Protein AF-A0A482PJ68-F1 (afdb_monomer_lite)

Sequence (114 aa):
MALLNIFDIAGSALTAQSKRLNVAASNLANADSVTGPDGQPYRAKQVYFQVDAAPGAATGGVKVSQVVESQALQKAGYATDPNYARKLTSMIQQLKSMSEKVSHAYSASLDNLF

Radius of gyration: 26.87 Å; chains: 1; bounding box: 45×53×76 Å

Structure (mmCIF, N/CA/C/O backbone):
data_AF-A0A482PJ68-F1
#
_entry.id   AF-A0A482PJ68-F1
#
loop_
_atom_site.group_PDB
_atom_site.id
_atom_site.type_symbol
_atom_site.label_atom_id
_atom_site.label_alt_id
_atom_site.label_comp_id
_atom_site.label_asym_id
_atom_site.label_entity_id
_atom_site.label_seq_id
_atom_site.pdbx_PDB_ins_code
_atom_site.Cartn_x
_atom_site.Cartn_y
_atom_site.Cartn_z
_atom_site.occupancy
_atom_site.B_iso_or_equiv
_atom_site.auth_seq_id
_atom_site.auth_comp_id
_atom_site.auth_asym_id
_atom_site.auth_atom_id
_atom_site.pdbx_PDB_model_num
ATOM 1 N N . MET A 1 1 ? 23.379 -0.771 -23.582 1.00 57.31 1 MET A N 1
ATOM 2 C CA . MET A 1 1 ? 22.000 -1.290 -23.448 1.00 57.31 1 MET A CA 1
ATOM 3 C C . MET A 1 1 ? 21.755 -1.992 -22.109 1.00 57.31 1 MET A C 1
ATOM 5 O O . MET A 1 1 ? 20.869 -1.554 -21.399 1.00 57.31 1 MET A O 1
ATOM 9 N N . ALA A 1 2 ? 22.543 -2.993 -21.691 1.00 63.53 2 ALA A N 1
ATOM 10 C CA . ALA A 1 2 ? 22.297 -3.708 -20.421 1.00 63.53 2 ALA A CA 1
ATOM 11 C C . ALA A 1 2 ? 22.514 -2.877 -19.130 1.00 63.53 2 ALA A C 1
ATOM 13 O O . ALA A 1 2 ? 21.740 -3.005 -18.188 1.00 63.53 2 ALA A O 1
ATOM 14 N N . LEU A 1 3 ? 23.529 -2.002 -19.087 1.00 62.59 3 LEU A N 1
ATOM 15 C CA . LEU A 1 3 ? 23.805 -1.150 -17.915 1.00 62.59 3 LEU A CA 1
ATOM 16 C C . LEU A 1 3 ? 22.752 -0.054 -17.687 1.00 62.59 3 LEU A C 1
ATOM 18 O O . LEU A 1 3 ? 22.506 0.307 -16.549 1.00 62.59 3 LEU A O 1
ATOM 22 N N . LEU A 1 4 ? 22.102 0.466 -18.730 1.00 63.78 4 LEU A N 1
ATOM 23 C CA . LEU A 1 4 ? 21.026 1.451 -18.540 1.00 63.78 4 LEU A CA 1
ATOM 24 C C . LEU A 1 4 ? 19.781 0.773 -17.940 1.00 63.78 4 LEU A C 1
ATOM 26 O O . LEU A 1 4 ? 19.243 1.257 -16.950 1.00 63.78 4 LEU A O 1
ATOM 30 N N . ASN A 1 5 ? 19.458 -0.442 -18.402 1.00 77.12 5 ASN A N 1
ATOM 31 C CA . ASN A 1 5 ? 18.365 -1.244 -17.847 1.00 77.12 5 ASN A CA 1
ATOM 32 C C . ASN A 1 5 ? 18.528 -1.553 -16.347 1.00 77.12 5 ASN A C 1
ATOM 34 O O . ASN A 1 5 ? 17.525 -1.614 -15.640 1.00 77.12 5 ASN A O 1
ATOM 38 N N . ILE A 1 6 ? 19.751 -1.756 -15.828 1.00 84.75 6 ILE A N 1
ATOM 39 C CA . ILE A 1 6 ? 19.919 -2.062 -14.394 1.00 84.75 6 ILE A CA 1
ATOM 40 C C . ILE A 1 6 ? 19.684 -0.840 -13.503 1.00 84.75 6 ILE A C 1
ATOM 42 O O . ILE A 1 6 ? 19.109 -0.984 -12.424 1.00 84.75 6 ILE A O 1
ATOM 46 N N . PHE A 1 7 ? 20.074 0.356 -13.955 1.00 88.94 7 PHE A N 1
ATOM 47 C CA . PHE A 1 7 ? 19.809 1.592 -13.221 1.00 88.94 7 PHE A CA 1
ATOM 48 C C . PHE A 1 7 ? 18.323 1.953 -13.241 1.00 88.94 7 PHE A C 1
ATOM 50 O O . PHE A 1 7 ? 17.804 2.367 -12.209 1.00 88.94 7 PHE A O 1
ATOM 57 N N . ASP A 1 8 ? 17.621 1.710 -14.349 1.00 87.25 8 ASP A N 1
ATOM 58 C CA . ASP A 1 8 ? 16.170 1.914 -14.431 1.00 87.25 8 ASP A CA 1
ATOM 59 C C . ASP A 1 8 ? 15.404 0.937 -13.521 1.00 87.25 8 ASP A C 1
ATOM 61 O O . ASP A 1 8 ? 14.500 1.332 -12.778 1.00 87.25 8 ASP A O 1
ATOM 65 N N . ILE A 1 9 ? 15.807 -0.340 -13.494 1.00 88.75 9 ILE A N 1
ATOM 66 C CA . ILE A 1 9 ? 15.238 -1.340 -12.577 1.00 88.75 9 ILE A CA 1
ATOM 67 C C . ILE A 1 9 ? 15.506 -0.943 -11.120 1.00 88.75 9 ILE A C 1
ATOM 69 O O . ILE A 1 9 ? 14.572 -0.909 -10.319 1.00 88.75 9 ILE A O 1
ATOM 73 N N . ALA A 1 10 ? 16.747 -0.594 -10.769 1.00 90.69 10 ALA A N 1
ATOM 74 C CA . ALA A 1 10 ? 17.098 -0.170 -9.415 1.00 90.69 10 ALA A CA 1
ATOM 75 C C . ALA A 1 10 ? 16.373 1.124 -9.003 1.00 90.69 10 ALA A C 1
ATOM 77 O O . ALA A 1 10 ? 15.880 1.223 -7.879 1.00 90.69 10 ALA A O 1
ATOM 78 N N . GLY A 1 11 ? 16.253 2.088 -9.919 1.00 91.56 11 GLY A N 1
ATOM 79 C CA . GLY A 1 11 ? 15.518 3.333 -9.714 1.00 91.56 11 GLY A CA 1
ATOM 80 C C . GLY A 1 11 ? 14.034 3.081 -9.461 1.00 91.56 11 GLY A C 1
ATOM 81 O O . GLY A 1 11 ? 13.498 3.537 -8.452 1.00 91.56 11 GLY A O 1
ATOM 82 N N . SER A 1 12 ? 13.388 2.274 -10.309 1.00 93.44 12 SER A N 1
ATOM 83 C CA . SER A 1 12 ? 11.978 1.897 -10.131 1.00 93.44 12 SER A CA 1
ATOM 84 C C . SER A 1 12 ? 11.741 1.149 -8.811 1.00 93.44 12 SER A C 1
ATOM 86 O O . SER A 1 12 ? 10.797 1.463 -8.083 1.00 93.44 12 SER A O 1
ATOM 88 N N . ALA A 1 13 ? 12.651 0.245 -8.427 1.00 91.25 13 ALA A N 1
ATOM 89 C CA . ALA A 1 13 ? 12.602 -0.452 -7.147 1.00 91.25 13 ALA A CA 1
ATOM 90 C C . ALA A 1 13 ? 12.739 0.510 -5.956 1.00 91.25 13 ALA A C 1
ATOM 92 O O . ALA A 1 13 ? 11.980 0.399 -4.992 1.00 91.25 13 ALA A O 1
ATOM 93 N N . LEU A 1 14 ? 13.652 1.485 -6.025 1.00 95.50 14 LEU A N 1
ATOM 94 C CA . LEU A 1 14 ? 13.832 2.489 -4.976 1.00 95.50 14 LEU A CA 1
ATOM 95 C C . LEU A 1 14 ? 12.591 3.378 -4.829 1.00 95.50 14 LEU A C 1
ATOM 97 O O . LEU A 1 14 ? 12.135 3.617 -3.710 1.00 95.50 14 LEU A O 1
ATOM 101 N N . THR A 1 15 ? 12.001 3.826 -5.939 1.00 94.12 15 THR A N 1
ATOM 102 C CA . THR A 1 15 ? 10.759 4.611 -5.930 1.00 94.12 15 THR A CA 1
ATOM 103 C C . THR A 1 15 ? 9.596 3.810 -5.343 1.00 94.12 15 THR A C 1
ATOM 105 O O . THR A 1 15 ? 8.875 4.301 -4.468 1.00 94.12 15 THR A O 1
ATOM 108 N N . ALA A 1 16 ? 9.428 2.556 -5.768 1.00 91.81 16 ALA A N 1
ATOM 109 C CA . ALA A 1 16 ? 8.389 1.670 -5.257 1.00 91.81 16 ALA A CA 1
ATOM 110 C C . ALA A 1 16 ? 8.574 1.398 -3.751 1.00 91.81 16 ALA A C 1
ATOM 112 O O . ALA A 1 16 ? 7.616 1.458 -2.972 1.00 91.81 16 ALA A O 1
ATOM 113 N N . GLN A 1 17 ? 9.815 1.189 -3.311 1.00 93.56 17 GLN A N 1
ATOM 114 C CA . GLN A 1 17 ? 10.142 0.977 -1.906 1.00 93.56 17 GLN A CA 1
ATOM 115 C C . GLN A 1 17 ? 9.953 2.245 -1.062 1.00 93.56 17 GLN A C 1
ATOM 117 O O . GLN A 1 17 ? 9.419 2.162 0.043 1.00 93.56 17 GLN A O 1
ATOM 122 N N . SER A 1 18 ? 10.297 3.425 -1.584 1.00 96.19 18 SER A N 1
ATOM 123 C CA . SER A 1 18 ? 10.003 4.710 -0.938 1.00 96.19 18 SER A CA 1
ATOM 124 C C . SER A 1 18 ? 8.498 4.880 -0.710 1.00 96.19 18 SER A C 1
ATOM 126 O O . SER A 1 18 ? 8.067 5.265 0.378 1.00 96.19 18 SER A O 1
ATOM 128 N N . LYS A 1 19 ? 7.660 4.480 -1.678 1.00 93.00 19 LYS A N 1
ATOM 129 C CA . LYS A 1 19 ? 6.201 4.486 -1.502 1.00 93.00 19 LYS A CA 1
ATOM 130 C C . LYS A 1 19 ? 5.751 3.561 -0.369 1.00 93.00 19 LYS A C 1
ATOM 132 O O . LYS A 1 19 ? 4.896 3.958 0.421 1.00 93.00 19 LYS A O 1
ATOM 137 N N . ARG A 1 20 ? 6.332 2.363 -0.250 1.00 92.38 20 ARG A N 1
ATOM 138 C CA . ARG A 1 20 ? 6.057 1.441 0.865 1.00 92.38 20 ARG A CA 1
ATOM 139 C C . ARG A 1 20 ? 6.475 2.021 2.212 1.00 92.38 20 ARG A C 1
ATOM 141 O O . ARG A 1 20 ? 5.717 1.886 3.167 1.00 92.38 20 ARG A O 1
ATOM 148 N N . LEU A 1 21 ? 7.627 2.686 2.284 1.00 95.06 21 LEU A N 1
ATOM 149 C CA . LEU A 1 21 ? 8.080 3.367 3.498 1.00 95.06 21 LEU A CA 1
ATOM 150 C C . LEU A 1 21 ? 7.128 4.499 3.894 1.00 95.06 21 LEU A C 1
ATOM 152 O O . LEU A 1 21 ? 6.729 4.569 5.050 1.00 95.06 21 LEU A O 1
ATOM 156 N N . ASN A 1 22 ? 6.674 5.312 2.938 1.00 93.56 22 ASN A N 1
ATOM 157 C CA . ASN A 1 22 ? 5.685 6.363 3.194 1.00 93.56 22 ASN A CA 1
ATOM 158 C C . ASN A 1 22 ? 4.355 5.795 3.712 1.00 93.56 22 ASN A C 1
ATOM 160 O O . ASN A 1 22 ? 3.745 6.357 4.618 1.00 93.56 22 ASN A O 1
ATOM 164 N N . VAL A 1 23 ? 3.911 4.658 3.167 1.00 89.38 23 VAL A N 1
ATOM 165 C CA . VAL A 1 23 ? 2.708 3.961 3.646 1.00 89.38 23 VAL A CA 1
ATOM 166 C C . VAL A 1 23 ? 2.919 3.394 5.051 1.00 89.38 23 VAL A C 1
ATOM 168 O O . VAL A 1 23 ? 2.046 3.547 5.897 1.00 89.38 23 VAL A O 1
ATOM 171 N N . ALA A 1 24 ? 4.078 2.802 5.337 1.00 88.56 24 ALA A N 1
ATOM 172 C CA . ALA A 1 24 ? 4.409 2.315 6.674 1.00 88.56 24 ALA A CA 1
ATOM 173 C C . ALA A 1 24 ? 4.476 3.455 7.705 1.00 88.56 24 ALA A C 1
ATOM 175 O O . ALA A 1 24 ? 3.918 3.324 8.791 1.00 88.56 24 ALA A O 1
ATOM 176 N N . ALA A 1 25 ? 5.087 4.587 7.349 1.00 88.25 25 ALA A N 1
ATOM 177 C CA . ALA A 1 25 ? 5.138 5.779 8.190 1.00 88.25 25 ALA A CA 1
ATOM 178 C C . ALA A 1 25 ? 3.738 6.356 8.437 1.00 88.25 25 ALA A C 1
ATOM 180 O O . ALA A 1 25 ? 3.401 6.682 9.570 1.00 88.25 25 ALA A O 1
ATOM 181 N N . SER A 1 26 ? 2.890 6.417 7.403 1.00 87.25 26 SER A N 1
ATOM 182 C CA . SER A 1 26 ? 1.490 6.828 7.550 1.00 87.25 26 SER A CA 1
ATOM 183 C C . SER A 1 26 ? 0.715 5.880 8.466 1.00 87.25 26 SER A C 1
ATOM 185 O O . SER A 1 26 ? -0.026 6.355 9.323 1.00 87.25 26 SER A O 1
ATOM 187 N N . ASN A 1 27 ? 0.924 4.567 8.339 1.00 85.81 27 ASN A N 1
ATOM 188 C CA . ASN A 1 27 ? 0.297 3.586 9.219 1.00 85.81 27 ASN A CA 1
ATOM 189 C C . ASN A 1 27 ? 0.725 3.779 10.675 1.00 85.81 27 ASN A C 1
ATOM 191 O O . ASN A 1 27 ? -0.123 3.733 11.554 1.00 85.81 27 ASN A O 1
ATOM 195 N N . LEU A 1 28 ? 2.017 4.011 10.924 1.00 83.56 28 LEU A N 1
ATOM 196 C CA . LEU A 1 28 ? 2.544 4.237 12.268 1.00 83.56 28 LEU A CA 1
ATOM 197 C C . LEU A 1 28 ? 2.012 5.543 12.871 1.00 83.56 28 LEU A C 1
ATOM 199 O O . LEU A 1 28 ? 1.552 5.548 14.005 1.00 83.56 28 LEU A O 1
ATOM 203 N N . ALA A 1 29 ? 2.015 6.630 12.098 1.00 83.94 29 ALA A N 1
ATOM 204 C CA . ALA A 1 29 ? 1.536 7.935 12.550 1.00 83.94 29 ALA A CA 1
ATOM 205 C C . ALA A 1 29 ? 0.038 7.944 12.897 1.00 83.94 29 ALA A C 1
ATOM 207 O O . ALA A 1 29 ? -0.403 8.774 13.683 1.00 83.94 29 ALA A O 1
ATOM 208 N N . ASN A 1 30 ? -0.743 7.037 12.305 1.00 80.00 30 ASN A N 1
ATOM 209 C CA . ASN A 1 30 ? -2.181 6.926 12.538 1.00 80.00 30 ASN A CA 1
ATOM 210 C C . ASN A 1 30 ? -2.569 5.651 13.304 1.00 80.00 30 ASN A C 1
ATOM 212 O O . ASN A 1 30 ? -3.757 5.349 13.392 1.00 80.00 30 ASN A O 1
ATOM 216 N N . ALA A 1 31 ? -1.602 4.908 13.854 1.00 74.94 31 ALA A N 1
ATOM 217 C CA . ALA A 1 31 ? -1.853 3.632 14.528 1.00 74.94 31 ALA A CA 1
ATOM 218 C C . ALA A 1 31 ? -2.794 3.783 15.735 1.00 74.94 31 ALA A C 1
ATOM 220 O O . ALA A 1 31 ? -3.650 2.930 15.950 1.00 74.94 31 ALA A O 1
ATOM 221 N N . ASP A 1 32 ? -2.677 4.905 16.448 1.00 68.75 32 ASP A N 1
ATOM 222 C CA . ASP A 1 32 ? -3.482 5.226 17.631 1.00 68.75 32 ASP A CA 1
ATOM 223 C C . ASP A 1 32 ? -4.654 6.175 17.317 1.00 68.75 32 ASP A C 1
ATOM 225 O O . ASP A 1 32 ? -5.326 6.677 18.220 1.00 68.75 32 ASP A O 1
ATOM 229 N N . SER A 1 33 ? -4.912 6.458 16.033 1.00 69.19 33 SER A N 1
ATOM 230 C CA . SER A 1 33 ? -5.992 7.365 15.644 1.00 69.19 33 SER A CA 1
ATOM 231 C C . SER A 1 33 ? -7.355 6.687 15.783 1.00 69.19 33 SER A C 1
ATOM 233 O O . SER A 1 33 ? -7.726 5.796 15.011 1.00 69.19 33 SER A O 1
ATOM 235 N N . VAL A 1 34 ? -8.123 7.158 16.766 1.00 60.31 34 VAL A N 1
ATOM 236 C CA . VAL A 1 34 ? -9.499 6.722 17.047 1.00 60.31 34 VAL A CA 1
ATOM 237 C C . VAL A 1 34 ? -10.545 7.394 16.149 1.00 60.31 34 VAL A C 1
ATOM 239 O O . VAL A 1 34 ? -11.680 6.925 16.101 1.00 60.31 34 VAL A O 1
ATOM 242 N N . THR A 1 35 ? -10.167 8.441 15.403 1.00 56.78 35 THR A N 1
ATOM 243 C CA . THR A 1 35 ? -11.098 9.242 14.594 1.00 56.78 35 THR A CA 1
ATOM 244 C C . THR A 1 35 ? -10.467 9.628 13.256 1.00 56.78 35 THR A C 1
ATOM 246 O O . THR A 1 35 ? -9.637 10.531 13.173 1.00 56.78 35 THR A O 1
ATOM 249 N N . GLY A 1 36 ? -10.865 8.945 12.185 1.00 61.41 36 GLY A N 1
ATOM 250 C CA . GLY A 1 36 ? -10.615 9.380 10.814 1.00 61.41 36 GLY A CA 1
ATOM 251 C C . GLY A 1 36 ? -11.535 10.541 10.400 1.00 61.41 36 GLY A C 1
ATOM 252 O O . GLY A 1 36 ? -12.472 10.868 11.129 1.00 61.41 36 GLY A O 1
ATOM 253 N N . PRO A 1 37 ? -11.324 11.140 9.214 1.00 57.47 37 PRO A N 1
ATOM 254 C CA . PRO A 1 37 ? -12.181 12.207 8.674 1.00 57.47 37 PRO A CA 1
ATOM 255 C C . PRO A 1 37 ? -13.669 11.827 8.608 1.00 57.47 37 PRO A C 1
ATOM 257 O O . PRO A 1 37 ? -14.534 12.682 8.768 1.00 57.47 37 PRO A O 1
ATOM 260 N N . ASP A 1 38 ? -13.948 10.531 8.447 1.00 64.62 38 ASP A N 1
ATOM 261 C CA . ASP A 1 38 ? -15.293 9.951 8.364 1.00 64.62 38 ASP A CA 1
ATOM 262 C C . ASP A 1 38 ? -15.820 9.459 9.732 1.00 64.62 38 ASP A C 1
ATOM 264 O O . ASP A 1 38 ? -16.819 8.744 9.811 1.00 64.62 38 ASP A O 1
ATOM 268 N N . GLY A 1 39 ? -15.111 9.770 10.826 1.00 65.50 39 GLY A N 1
ATOM 269 C CA . GLY A 1 39 ? -15.441 9.344 12.191 1.00 65.50 39 GLY A CA 1
ATOM 270 C C . GLY A 1 39 ? -15.121 7.879 12.516 1.00 65.50 39 GLY A C 1
ATOM 271 O O . GLY A 1 39 ? -15.412 7.425 13.619 1.00 65.50 39 GLY A O 1
ATOM 272 N N . GLN A 1 40 ? -14.529 7.132 11.580 1.00 67.19 40 GLN A N 1
ATOM 273 C CA . GLN A 1 40 ? -14.155 5.723 11.756 1.00 67.19 40 GLN A CA 1
ATOM 274 C C . GLN A 1 40 ? -12.671 5.570 12.137 1.00 67.19 40 GLN A C 1
ATOM 276 O O . GLN A 1 40 ? -11.860 6.386 11.695 1.00 67.19 40 GLN A O 1
ATOM 281 N N . PRO A 1 41 ? -12.280 4.530 12.901 1.00 72.00 41 PRO A N 1
ATOM 282 C CA . PRO A 1 41 ? -10.879 4.258 13.227 1.00 72.00 41 PRO A CA 1
ATOM 283 C C . PRO A 1 41 ? -10.004 4.106 11.980 1.00 72.00 41 PRO A C 1
ATOM 285 O O . PRO A 1 41 ? -10.451 3.581 10.954 1.00 72.00 41 PRO A O 1
ATOM 288 N N . TYR A 1 42 ? -8.740 4.525 12.073 1.00 76.69 42 TYR A N 1
ATOM 289 C CA . TYR A 1 42 ? -7.813 4.423 10.949 1.00 76.69 42 TYR A CA 1
ATOM 290 C C . TYR A 1 42 ? -7.596 2.964 10.516 1.00 76.69 42 TYR A C 1
ATOM 292 O O . TYR A 1 42 ? -7.313 2.079 11.326 1.00 76.69 42 TYR A O 1
ATOM 300 N N . ARG A 1 43 ? -7.680 2.711 9.204 1.00 79.12 43 ARG A N 1
ATOM 301 C CA . ARG A 1 43 ? -7.372 1.411 8.595 1.00 79.12 43 ARG A CA 1
ATOM 302 C C . ARG A 1 43 ? -5.984 1.462 7.967 1.00 79.12 43 ARG A C 1
ATOM 304 O O . ARG A 1 43 ? -5.742 2.227 7.034 1.00 79.12 43 ARG A O 1
ATOM 311 N N . ALA A 1 44 ? -5.078 0.621 8.470 1.00 83.94 44 ALA A N 1
ATOM 312 C CA . ALA A 1 44 ? -3.730 0.485 7.921 1.00 83.94 44 ALA A CA 1
ATOM 313 C C . ALA A 1 44 ? -3.775 0.169 6.422 1.00 83.94 44 ALA A C 1
ATOM 315 O O . ALA A 1 44 ? -4.666 -0.542 5.979 1.00 83.94 44 ALA A O 1
ATOM 316 N N . LYS A 1 45 ? -2.807 0.646 5.642 1.00 87.94 45 LYS A N 1
ATOM 317 C CA . LYS A 1 45 ? -2.720 0.438 4.189 1.00 87.94 45 LYS A CA 1
ATOM 318 C C . LYS A 1 45 ? -1.559 -0.481 3.812 1.00 87.94 45 LYS A C 1
ATOM 320 O O . LYS A 1 45 ? -0.559 -0.570 4.524 1.00 87.94 45 LYS A O 1
ATOM 325 N N . GLN A 1 46 ? -1.683 -1.160 2.678 1.00 89.12 46 GLN A N 1
ATOM 326 C CA . GLN A 1 46 ? -0.699 -2.078 2.108 1.00 89.12 46 GLN A CA 1
ATOM 327 C C . GLN A 1 46 ? -0.411 -1.729 0.652 1.00 89.12 46 GLN A C 1
ATOM 329 O O . GLN A 1 46 ? -1.297 -1.298 -0.081 1.00 89.12 46 GLN A O 1
ATOM 334 N N . VAL A 1 47 ? 0.838 -1.937 0.241 1.00 91.31 47 VAL A N 1
ATOM 335 C CA . VAL A 1 47 ? 1.323 -1.670 -1.117 1.00 91.31 47 VAL A CA 1
ATOM 336 C C . VAL A 1 47 ? 1.460 -2.984 -1.874 1.00 91.31 47 VAL A C 1
ATOM 338 O O . VAL A 1 47 ? 2.127 -3.898 -1.392 1.00 91.3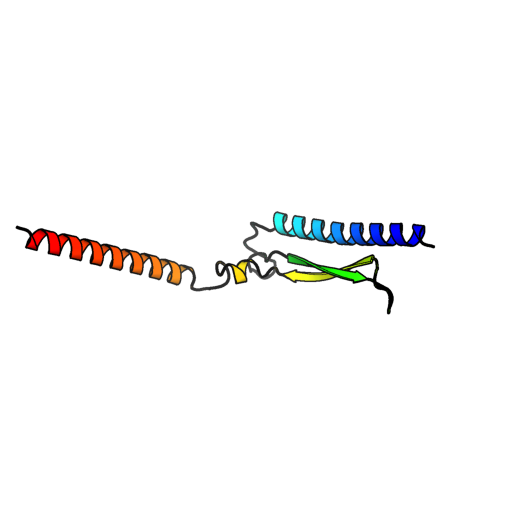1 47 VAL A O 1
ATOM 341 N N . TYR A 1 48 ? 0.866 -3.053 -3.063 1.00 91.75 48 TYR A N 1
ATOM 342 C CA . TYR A 1 48 ? 1.024 -4.158 -4.000 1.00 91.75 48 TYR A CA 1
ATOM 343 C C . TYR A 1 48 ? 2.013 -3.758 -5.087 1.00 91.75 48 TYR A C 1
ATOM 345 O O . TYR A 1 48 ? 1.889 -2.700 -5.708 1.00 91.75 48 TYR A O 1
ATOM 353 N N . PHE A 1 49 ? 3.009 -4.611 -5.296 1.00 93.31 49 PHE A N 1
ATOM 354 C CA . PHE A 1 49 ? 3.998 -4.434 -6.346 1.00 93.31 49 PHE A CA 1
ATOM 355 C C . PHE A 1 49 ? 3.615 -5.241 -7.575 1.00 93.31 49 PHE A C 1
ATOM 357 O O . PHE A 1 49 ? 3.041 -6.325 -7.474 1.00 93.31 49 PHE A O 1
ATOM 364 N N . GLN A 1 50 ? 3.978 -4.716 -8.734 1.00 92.06 50 GLN A N 1
ATOM 365 C CA . GLN A 1 50 ? 3.850 -5.401 -10.003 1.00 92.06 50 GLN A CA 1
ATOM 366 C C . GLN A 1 50 ? 5.113 -5.174 -10.823 1.00 92.06 50 GLN A C 1
ATOM 368 O O . GLN A 1 50 ? 5.708 -4.096 -10.781 1.00 92.06 50 GLN A O 1
ATOM 373 N N . VAL A 1 51 ? 5.504 -6.199 -11.575 1.00 91.50 51 VAL A N 1
ATOM 374 C CA . VAL A 1 51 ? 6.573 -6.080 -12.562 1.00 91.50 51 VAL A CA 1
ATOM 375 C C . VAL A 1 51 ? 6.098 -5.171 -13.695 1.00 91.50 51 VAL A C 1
ATOM 377 O O . VAL A 1 51 ? 5.031 -5.385 -14.270 1.00 91.50 51 VAL A O 1
ATOM 380 N N . ASP A 1 52 ? 6.895 -4.156 -14.000 1.00 89.00 52 ASP A N 1
ATOM 381 C CA . ASP A 1 52 ? 6.716 -3.250 -15.127 1.00 89.00 52 ASP A CA 1
ATOM 382 C C . ASP A 1 52 ? 7.707 -3.640 -16.226 1.00 89.00 52 ASP A C 1
ATOM 384 O O . ASP A 1 52 ? 8.786 -3.065 -16.381 1.00 89.00 52 ASP A O 1
ATOM 388 N N . ALA A 1 53 ? 7.373 -4.729 -16.916 1.00 86.94 53 ALA A N 1
ATOM 389 C CA . ALA A 1 53 ? 8.138 -5.252 -18.037 1.00 86.94 53 ALA A CA 1
ATOM 390 C C . ALA A 1 53 ? 7.453 -4.893 -19.358 1.00 86.94 53 ALA A C 1
ATOM 392 O O . ALA A 1 53 ? 6.224 -4.840 -19.446 1.00 86.94 53 ALA A O 1
ATOM 393 N N . ALA A 1 54 ? 8.259 -4.687 -20.400 1.00 82.88 54 ALA A N 1
ATOM 394 C CA . ALA A 1 54 ? 7.744 -4.560 -21.756 1.00 82.88 54 ALA A CA 1
ATOM 395 C C . ALA A 1 54 ? 7.004 -5.851 -22.176 1.00 82.88 54 ALA A C 1
ATOM 397 O O . ALA A 1 54 ? 7.362 -6.938 -21.711 1.00 82.88 54 ALA A O 1
ATOM 398 N N . PRO A 1 55 ? 5.996 -5.775 -23.064 1.00 80.19 55 PRO A N 1
ATOM 399 C CA . PRO A 1 55 ? 5.292 -6.958 -23.552 1.00 80.19 55 PRO A CA 1
ATOM 400 C C . PRO A 1 55 ? 6.267 -8.001 -24.120 1.00 80.19 55 PRO A C 1
ATOM 402 O O . PRO A 1 55 ? 7.052 -7.700 -25.014 1.00 80.19 55 PRO A O 1
ATOM 405 N N . GLY A 1 56 ? 6.230 -9.223 -23.581 1.00 80.50 56 GLY A N 1
ATOM 406 C CA . GLY A 1 56 ? 7.130 -10.317 -23.971 1.00 80.50 56 GLY A CA 1
ATOM 407 C C . GLY A 1 56 ? 8.478 -10.359 -23.237 1.00 80.50 56 GLY A C 1
ATOM 408 O O . GLY A 1 56 ? 9.243 -11.297 -23.451 1.00 80.50 56 GLY A O 1
ATOM 409 N N . ALA A 1 57 ? 8.773 -9.404 -22.350 1.00 81.69 57 ALA A N 1
ATOM 410 C CA . ALA A 1 57 ? 9.970 -9.433 -21.513 1.00 81.69 57 ALA A CA 1
ATOM 411 C C . ALA A 1 57 ? 9.706 -10.153 -20.179 1.00 81.69 57 ALA A C 1
ATOM 413 O O . ALA A 1 57 ? 8.731 -9.875 -19.483 1.00 81.69 57 ALA A O 1
ATOM 414 N N . ALA A 1 58 ? 10.608 -11.066 -19.806 1.00 75.25 58 ALA A N 1
ATOM 415 C CA . ALA A 1 58 ? 10.541 -11.807 -18.541 1.00 75.25 58 ALA A CA 1
ATOM 416 C C . ALA A 1 58 ? 11.011 -10.982 -17.328 1.00 75.25 58 ALA A C 1
ATOM 418 O O . ALA A 1 58 ? 10.707 -11.319 -16.185 1.00 75.25 58 ALA A O 1
ATOM 419 N N . THR A 1 59 ? 11.761 -9.908 -17.570 1.00 80.00 59 THR A N 1
ATOM 420 C CA . THR A 1 59 ? 12.338 -9.031 -16.551 1.00 80.00 59 THR A CA 1
ATOM 421 C C . THR A 1 59 ? 12.020 -7.575 -16.866 1.00 80.00 59 THR A C 1
ATOM 423 O O . THR A 1 59 ? 12.022 -7.152 -18.021 1.00 80.00 59 THR A O 1
ATOM 426 N N . GLY A 1 60 ? 11.733 -6.807 -15.820 1.00 86.00 60 GLY A N 1
ATOM 427 C CA . GLY A 1 60 ? 11.368 -5.400 -15.911 1.00 86.00 60 GLY A CA 1
ATOM 428 C C . GLY A 1 60 ? 11.510 -4.704 -14.566 1.00 86.00 60 GLY A C 1
ATOM 429 O O . GLY A 1 60 ? 11.874 -5.334 -13.569 1.00 86.00 60 GLY A O 1
ATOM 430 N N . GLY A 1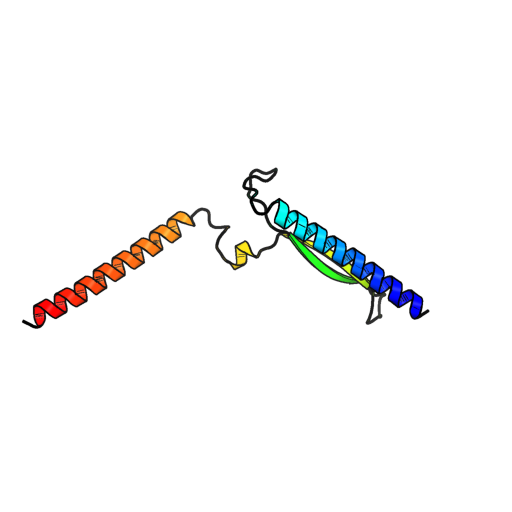 61 ? 11.233 -3.403 -14.554 1.00 89.69 61 GLY A N 1
ATOM 431 C CA . GLY A 1 61 ? 11.221 -2.610 -13.331 1.00 89.69 61 GLY A CA 1
ATOM 432 C C . GLY A 1 61 ? 10.095 -3.029 -12.386 1.00 89.69 61 GLY A C 1
ATOM 433 O O . GLY A 1 61 ? 9.326 -3.952 -12.658 1.00 89.69 61 GLY A O 1
ATOM 434 N N . VAL A 1 62 ? 9.973 -2.337 -11.258 1.00 91.88 62 VAL A N 1
ATOM 435 C CA . VAL A 1 62 ? 8.877 -2.551 -10.308 1.00 91.88 62 VAL A CA 1
ATOM 436 C C . VAL A 1 62 ? 8.052 -1.283 -10.207 1.00 91.88 62 VAL A C 1
ATOM 438 O O . VAL A 1 62 ? 8.588 -0.197 -10.001 1.00 91.88 62 VAL A O 1
ATOM 441 N N . LYS A 1 63 ? 6.732 -1.427 -10.279 1.00 92.62 63 LYS A N 1
ATOM 442 C CA . LYS A 1 63 ? 5.788 -0.351 -9.979 1.00 92.62 63 LYS A CA 1
ATOM 443 C C . LYS A 1 63 ? 4.856 -0.740 -8.847 1.00 92.62 63 LYS A C 1
ATOM 445 O O . LYS A 1 63 ? 4.627 -1.917 -8.567 1.00 92.62 63 LYS A O 1
ATOM 450 N N . VAL A 1 64 ? 4.291 0.271 -8.202 1.00 92.88 64 VAL A N 1
ATOM 451 C CA . VAL A 1 64 ? 3.183 0.082 -7.267 1.00 92.88 64 VAL A CA 1
ATOM 452 C C . VAL A 1 64 ? 1.901 -0.008 -8.080 1.00 92.88 64 VAL A C 1
ATOM 454 O O . VAL A 1 64 ? 1.502 0.977 -8.694 1.00 92.88 64 VAL A O 1
ATOM 457 N N . SER A 1 65 ? 1.270 -1.181 -8.101 1.00 90.12 65 SER A N 1
ATOM 458 C CA . SER A 1 65 ? 0.002 -1.371 -8.808 1.00 90.12 65 SER A CA 1
ATOM 459 C C . SER A 1 65 ? -1.154 -0.769 -8.024 1.00 90.12 65 SER A C 1
ATOM 461 O O . SER A 1 65 ? -2.004 -0.096 -8.602 1.00 90.12 65 SER A O 1
ATOM 463 N N . GLN A 1 66 ? -1.184 -0.992 -6.707 1.00 88.62 66 GLN A N 1
ATOM 464 C CA . GLN A 1 66 ? -2.263 -0.535 -5.835 1.00 88.62 66 GLN A CA 1
ATOM 465 C C . GLN A 1 66 ? -1.774 -0.266 -4.409 1.00 88.62 66 GLN A C 1
ATOM 467 O O . GLN A 1 66 ? -0.843 -0.904 -3.910 1.00 88.62 66 GLN A O 1
ATOM 472 N N . VAL A 1 67 ? -2.448 0.670 -3.737 1.00 86.69 67 VAL A N 1
ATOM 473 C CA . VAL A 1 67 ? -2.383 0.847 -2.284 1.00 86.69 67 VAL A CA 1
ATOM 474 C C . VAL A 1 67 ? -3.778 0.579 -1.743 1.00 86.69 67 VAL A C 1
ATOM 476 O O . VAL A 1 67 ? -4.697 1.343 -2.021 1.00 86.69 67 VAL A O 1
ATOM 479 N N . VAL A 1 68 ? -3.942 -0.515 -1.010 1.00 86.06 68 VAL A N 1
ATOM 480 C CA . VAL A 1 68 ? -5.247 -0.972 -0.515 1.00 86.06 68 VAL A CA 1
ATOM 481 C C . VAL A 1 68 ? -5.273 -0.947 1.002 1.00 86.06 68 VAL A C 1
ATOM 483 O O . VAL A 1 68 ? -4.229 -1.007 1.650 1.00 86.06 68 VAL A O 1
ATOM 486 N N . GLU A 1 69 ? -6.460 -0.877 1.586 1.00 83.44 69 GLU A N 1
ATOM 487 C CA . GLU A 1 69 ? -6.603 -1.037 3.027 1.00 83.44 69 GLU A CA 1
ATOM 488 C C . GLU A 1 69 ? -6.304 -2.482 3.441 1.00 83.44 69 GLU A C 1
ATOM 490 O O . GLU A 1 69 ? -6.724 -3.458 2.818 1.00 83.44 69 GLU A O 1
ATOM 495 N N . SER A 1 70 ? -5.527 -2.606 4.506 1.00 71.06 70 SER A N 1
ATOM 496 C CA . SER A 1 70 ? -5.110 -3.852 5.116 1.00 71.06 70 SER A CA 1
ATOM 497 C C . SER A 1 70 ? -6.313 -4.533 5.748 1.00 71.06 70 SER A C 1
ATOM 499 O O . SER A 1 70 ? -6.877 -4.064 6.737 1.00 71.06 70 SER A O 1
ATOM 501 N N . GLN A 1 71 ? -6.644 -5.714 5.239 1.00 63.78 71 GLN A N 1
ATOM 502 C CA . GLN A 1 71 ? -7.628 -6.602 5.856 1.00 63.78 71 GLN A CA 1
ATOM 503 C C . GLN A 1 71 ? -7.054 -7.369 7.063 1.00 63.78 71 GLN A C 1
ATOM 505 O O . GLN A 1 71 ? -7.687 -8.304 7.547 1.00 63.78 71 GLN A O 1
ATOM 510 N N . ALA A 1 72 ? -5.860 -7.028 7.569 1.00 54.81 72 ALA A N 1
ATOM 511 C CA . ALA A 1 72 ? -5.218 -7.763 8.667 1.00 54.81 72 ALA A CA 1
ATOM 512 C C . ALA A 1 72 ? -6.097 -7.831 9.932 1.00 54.81 72 ALA A C 1
ATOM 514 O O . ALA A 1 72 ? -6.185 -8.880 10.564 1.00 54.81 72 ALA A O 1
ATOM 515 N N . LEU A 1 73 ? -6.837 -6.760 10.238 1.00 48.50 73 LEU A N 1
ATOM 516 C CA . LEU A 1 73 ? -7.807 -6.736 11.339 1.00 48.50 73 LEU A CA 1
ATOM 517 C C . LEU A 1 73 ? -9.072 -7.573 11.059 1.00 48.50 73 LEU A C 1
ATOM 519 O O . LEU A 1 73 ? -9.738 -8.025 11.989 1.00 48.50 73 LEU A O 1
ATOM 523 N N . GLN A 1 74 ? -9.386 -7.805 9.783 1.00 46.59 74 GLN A N 1
ATOM 524 C CA . GLN A 1 74 ? -10.494 -8.642 9.320 1.00 46.59 74 GLN A CA 1
ATOM 525 C C . GLN A 1 74 ? -10.120 -10.132 9.376 1.00 46.59 74 GLN A C 1
ATOM 527 O O . GLN A 1 74 ? -10.923 -10.949 9.815 1.00 46.59 74 GLN A O 1
ATOM 532 N N . LYS A 1 75 ? -8.869 -10.480 9.036 1.00 42.84 75 LYS A N 1
ATOM 533 C CA . LYS A 1 75 ? -8.321 -11.842 9.180 1.00 42.84 75 LYS A CA 1
ATOM 534 C C . LYS A 1 75 ? -8.060 -12.240 10.629 1.00 42.84 75 LYS A C 1
ATOM 536 O O . LYS A 1 75 ? -8.172 -13.415 10.954 1.00 42.84 75 LYS A O 1
ATOM 541 N N . ALA A 1 76 ? -7.738 -11.281 11.493 1.00 45.06 76 ALA A N 1
ATOM 542 C CA . ALA A 1 76 ? -7.612 -11.533 12.922 1.00 45.06 76 ALA A CA 1
ATOM 543 C C . ALA A 1 76 ? -8.982 -11.552 13.641 1.00 45.06 76 ALA A C 1
ATOM 545 O O . ALA A 1 76 ? -9.059 -11.948 14.793 1.00 45.06 76 ALA A O 1
ATOM 546 N N . GLY A 1 77 ? -10.078 -11.147 12.982 1.00 46.38 77 GLY A N 1
ATOM 547 C CA . GLY A 1 77 ? -11.434 -11.183 13.550 1.00 46.38 77 GLY A CA 1
ATOM 548 C C . GLY A 1 77 ? -11.695 -10.197 14.699 1.00 46.38 77 GLY A C 1
ATOM 549 O O . GLY A 1 77 ? -12.785 -10.207 15.264 1.00 46.38 77 GLY A O 1
ATOM 550 N N . TYR A 1 78 ? -10.727 -9.339 15.042 1.00 47.91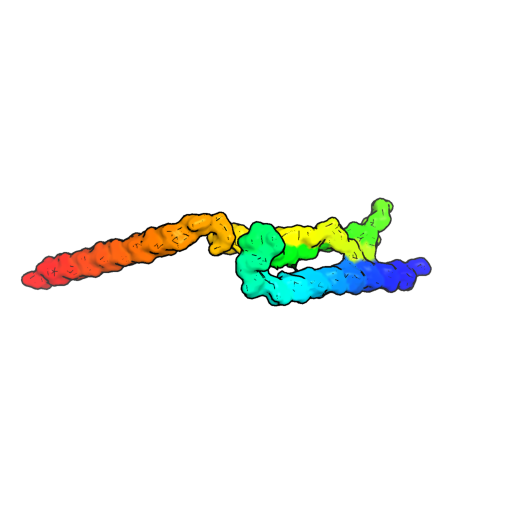 78 TYR A N 1
ATOM 551 C CA . TYR A 1 78 ? -10.762 -8.532 16.268 1.00 47.91 78 TYR A CA 1
ATOM 552 C C . TYR A 1 78 ? -11.400 -7.141 16.124 1.00 47.91 78 TYR A C 1
ATOM 554 O O . TYR A 1 78 ? -11.759 -6.565 17.143 1.00 47.91 78 TYR A O 1
ATOM 562 N N . ALA A 1 79 ? -11.573 -6.579 14.917 1.00 48.41 79 ALA A N 1
ATOM 563 C CA . ALA A 1 79 ? -11.939 -5.152 14.790 1.00 48.41 79 ALA A CA 1
ATOM 564 C C . ALA A 1 79 ? -13.178 -4.822 13.938 1.00 48.41 79 ALA A C 1
ATOM 566 O O . ALA A 1 79 ? -13.364 -3.664 13.578 1.00 48.41 79 ALA A O 1
ATOM 567 N N . THR A 1 80 ? -14.016 -5.797 13.566 1.00 52.34 80 THR A N 1
ATOM 568 C CA . THR A 1 80 ? -15.179 -5.513 12.690 1.00 52.34 80 THR A CA 1
ATOM 569 C C . THR A 1 80 ? -16.531 -6.015 13.189 1.00 52.34 80 THR A C 1
ATOM 571 O O . THR A 1 80 ? -17.513 -5.825 12.481 1.00 52.34 80 THR A O 1
ATOM 574 N N . ASP A 1 81 ? -16.631 -6.588 14.394 1.00 53.16 81 ASP A N 1
ATOM 575 C CA . ASP A 1 81 ? -17.929 -6.984 14.957 1.00 53.16 81 ASP A CA 1
ATOM 576 C C . ASP A 1 81 ? -18.450 -5.903 15.929 1.00 53.16 81 ASP A C 1
ATOM 578 O O . ASP A 1 81 ? -17.876 -5.740 17.011 1.00 53.16 81 ASP A O 1
ATOM 582 N N . PRO A 1 82 ? -19.550 -5.187 15.608 1.00 59.47 82 PRO A N 1
ATOM 583 C CA . PRO A 1 82 ? -20.221 -4.271 16.539 1.00 59.47 82 PRO A CA 1
ATOM 584 C C . PRO A 1 82 ? -20.641 -4.945 17.856 1.00 59.47 82 PRO A C 1
ATOM 586 O O . PRO A 1 82 ? -20.921 -4.277 18.848 1.00 59.47 82 PRO A O 1
ATOM 589 N N . ASN A 1 83 ? -20.690 -6.280 17.879 1.00 65.81 83 ASN A N 1
ATOM 590 C CA . ASN A 1 83 ? -21.085 -7.101 19.017 1.00 65.81 83 ASN A CA 1
ATOM 591 C C . ASN A 1 83 ? -19.898 -7.789 19.695 1.00 65.81 83 ASN A C 1
ATOM 593 O O . ASN A 1 83 ? -20.106 -8.680 20.520 1.00 65.81 83 ASN A O 1
ATOM 597 N N . TYR A 1 84 ? -18.664 -7.379 19.388 1.00 62.72 84 TYR A N 1
ATOM 598 C CA . TYR A 1 84 ? -17.444 -7.956 19.954 1.00 62.72 84 TYR A CA 1
ATOM 599 C C . TYR A 1 84 ? -17.489 -8.046 21.485 1.00 62.72 84 TYR A C 1
ATOM 601 O O . TYR A 1 84 ? -17.232 -9.107 22.057 1.00 62.72 84 TYR A O 1
ATOM 609 N N . ALA A 1 85 ? -17.932 -6.971 22.143 1.00 64.88 85 ALA A N 1
ATOM 610 C CA . ALA A 1 85 ? -18.118 -6.947 23.590 1.00 64.88 85 ALA A CA 1
ATOM 611 C C . ALA A 1 85 ? -19.083 -8.049 24.066 1.00 64.88 85 ALA A C 1
ATOM 613 O O . ALA A 1 85 ? -18.756 -8.794 24.984 1.00 64.88 85 ALA A O 1
ATOM 614 N N . ARG A 1 86 ? -20.225 -8.236 23.386 1.00 73.50 86 ARG A N 1
ATOM 615 C CA . ARG A 1 86 ? -21.200 -9.291 23.717 1.00 73.50 86 ARG A CA 1
ATOM 616 C C . ARG A 1 86 ? -20.619 -10.692 23.540 1.00 73.50 86 ARG A C 1
ATOM 618 O O . ARG A 1 86 ? -20.879 -11.567 24.363 1.00 73.50 86 ARG A O 1
ATOM 625 N N . LYS A 1 87 ? -19.819 -10.907 22.493 1.00 70.94 87 LYS A N 1
ATOM 626 C CA . LYS A 1 87 ? -19.181 -12.200 22.227 1.00 70.94 87 LYS A CA 1
ATOM 627 C C . LYS A 1 87 ? -18.161 -12.551 23.311 1.00 70.94 87 LYS A C 1
ATOM 629 O O . LYS A 1 87 ? -18.208 -13.664 23.834 1.00 70.94 87 LYS A O 1
ATOM 634 N N . LEU A 1 88 ? -17.325 -11.595 23.723 1.00 73.88 88 LEU A N 1
ATOM 635 C CA . LEU A 1 88 ? -16.401 -11.775 24.846 1.00 73.88 88 LEU A CA 1
ATOM 636 C C . LEU A 1 88 ? -17.139 -12.072 26.154 1.00 73.88 88 LEU A C 1
ATOM 638 O O . LEU A 1 88 ? -16.796 -13.032 26.841 1.00 73.88 88 LEU A O 1
ATOM 642 N N . THR A 1 89 ? -18.194 -11.316 26.471 1.00 79.12 89 THR A N 1
ATOM 643 C CA . THR A 1 89 ? -19.012 -11.574 27.664 1.00 79.12 89 THR A CA 1
ATOM 644 C C . THR A 1 89 ? -19.633 -12.972 27.629 1.00 79.12 89 THR A C 1
ATOM 646 O O . THR A 1 89 ? -19.624 -13.669 28.642 1.00 79.12 89 THR A O 1
ATOM 649 N N . SER A 1 90 ? -20.107 -13.430 26.465 1.00 77.31 90 SER A N 1
ATOM 650 C CA . SER A 1 90 ? -20.677 -14.776 26.321 1.00 77.31 90 SER A CA 1
ATOM 651 C C . SER A 1 90 ? -19.643 -15.886 26.540 1.00 77.31 90 SER A C 1
ATOM 653 O O . SER A 1 90 ? -19.934 -16.865 27.223 1.00 77.31 90 SER A O 1
ATOM 655 N N . MET A 1 91 ? -18.412 -15.706 26.046 1.00 79.75 91 MET A N 1
ATOM 656 C CA . MET A 1 91 ? -17.320 -16.660 26.251 1.00 79.75 91 MET A CA 1
ATOM 657 C C . MET A 1 91 ? -16.891 -16.723 27.717 1.00 79.75 91 MET A C 1
ATOM 659 O O . MET A 1 91 ? -16.709 -17.815 28.254 1.00 79.75 91 MET A O 1
ATOM 663 N N . ILE A 1 92 ? -16.785 -15.569 28.384 1.00 85.06 92 ILE A N 1
ATOM 664 C CA . ILE A 1 92 ? -16.477 -15.496 29.819 1.00 85.06 92 ILE A CA 1
ATOM 665 C C . ILE A 1 92 ? -17.560 -16.220 30.628 1.00 85.06 92 ILE A C 1
ATOM 667 O O . ILE A 1 92 ? -17.245 -17.009 31.518 1.00 85.06 92 ILE A O 1
ATOM 671 N N . GLN A 1 93 ? -18.835 -16.016 30.289 1.00 85.19 93 GLN A N 1
ATOM 672 C CA . GLN A 1 93 ? -19.945 -16.672 30.975 1.00 85.19 93 GLN A CA 1
ATOM 673 C C . GLN A 1 93 ? -19.969 -18.187 30.728 1.00 85.19 93 GLN A C 1
ATOM 675 O O . GLN A 1 93 ? -20.239 -18.962 31.646 1.00 85.19 93 GLN A O 1
ATOM 680 N N . GLN A 1 94 ? -19.644 -18.626 29.510 1.00 84.38 94 GLN A N 1
ATOM 681 C CA . GLN A 1 94 ? -19.547 -20.043 29.174 1.00 84.38 94 GLN A CA 1
ATOM 682 C C . GLN A 1 94 ? -18.412 -20.721 29.951 1.00 84.38 94 GLN A C 1
ATOM 684 O O . GLN A 1 94 ? -18.648 -21.757 30.574 1.00 84.38 94 GLN A O 1
ATOM 689 N N . LEU A 1 95 ? -17.226 -20.103 30.000 1.00 85.44 95 LEU A N 1
ATOM 690 C CA . LEU A 1 95 ? -16.095 -20.566 30.811 1.00 85.44 95 LEU A CA 1
ATOM 691 C C . LEU A 1 95 ? -16.459 -20.661 32.293 1.00 85.44 95 LEU A C 1
ATOM 693 O O . LEU A 1 95 ? -16.170 -21.673 32.929 1.00 85.44 95 LEU A O 1
ATOM 697 N N . LYS A 1 96 ? -17.154 -19.652 32.826 1.00 82.81 96 LYS A N 1
ATOM 698 C CA . LYS A 1 96 ? -17.632 -19.665 34.210 1.00 82.81 96 LYS A CA 1
ATOM 699 C C . LYS A 1 96 ? -18.602 -20.822 34.463 1.00 82.81 96 LYS A C 1
ATOM 701 O O . LYS A 1 96 ? -18.411 -21.568 35.413 1.00 82.81 96 LYS A O 1
ATOM 706 N N . SER A 1 97 ? -19.570 -21.043 33.572 1.00 85.81 97 SER A N 1
ATOM 707 C CA . SER A 1 97 ? -20.529 -22.150 33.706 1.00 85.81 97 SER A CA 1
ATOM 708 C C . SER A 1 97 ? -19.871 -23.531 33.615 1.00 85.81 97 SER A C 1
ATOM 710 O O . SER A 1 97 ? -20.292 -24.473 34.281 1.00 85.81 97 SER A O 1
ATOM 712 N N . MET A 1 98 ? -18.821 -23.666 32.801 1.00 80.94 98 MET A N 1
ATOM 713 C CA . MET A 1 98 ? -18.039 -24.896 32.720 1.00 80.94 98 MET A CA 1
ATOM 714 C C . MET A 1 98 ? -17.226 -25.106 33.992 1.00 80.94 98 MET A C 1
ATOM 716 O O . MET A 1 98 ? -17.214 -26.213 34.516 1.00 80.94 98 MET A O 1
ATOM 720 N N . SER A 1 99 ? -16.591 -24.052 34.508 1.00 74.81 99 SER A N 1
ATOM 721 C CA . SER A 1 99 ? -15.861 -24.096 35.775 1.00 74.81 99 SER A CA 1
ATOM 722 C C . SER A 1 99 ? -16.779 -24.468 36.940 1.00 74.81 99 SER A C 1
ATOM 724 O O . SER A 1 99 ? -16.412 -25.333 37.730 1.00 74.81 99 SER A O 1
ATOM 726 N N . GLU A 1 100 ? -17.987 -23.905 37.000 1.00 82.31 100 GLU A N 1
ATOM 727 C CA . GLU A 1 100 ? -19.002 -24.263 37.994 1.00 82.31 100 GLU A CA 1
ATOM 728 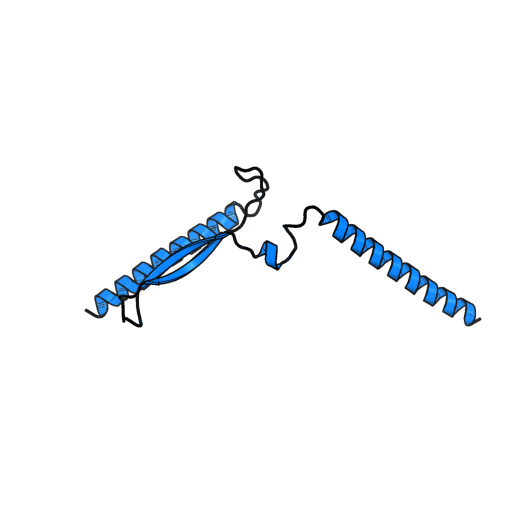C C . GLU A 1 100 ? -19.431 -25.726 37.849 1.00 82.31 100 GLU A C 1
ATOM 730 O O . GLU A 1 100 ? -19.412 -26.455 38.831 1.00 82.31 100 GLU A O 1
ATOM 735 N N . LYS A 1 101 ? -19.727 -26.208 36.635 1.00 78.31 101 LYS A N 1
ATOM 736 C CA . LYS A 1 101 ? -20.091 -27.619 36.400 1.00 78.31 101 LYS A CA 1
ATOM 737 C C . LYS A 1 101 ? -18.978 -28.595 36.768 1.00 78.31 101 LYS A C 1
ATOM 739 O O . LYS A 1 101 ? -19.255 -29.633 37.359 1.00 78.31 101 LYS A O 1
ATOM 744 N N . VAL A 1 102 ? -17.734 -28.275 36.419 1.00 78.19 102 VAL A N 1
ATOM 745 C CA . VAL A 1 102 ? -16.568 -29.091 36.771 1.00 78.19 102 VAL A CA 1
ATOM 746 C C . VAL A 1 102 ? -16.388 -29.091 38.285 1.00 78.19 102 VAL A C 1
ATOM 748 O O . VAL A 1 102 ? -16.319 -30.160 38.879 1.00 78.19 102 VAL A O 1
ATOM 751 N N . SER A 1 103 ? -16.409 -27.920 38.925 1.00 76.56 103 SER A N 1
ATOM 752 C CA . SER A 1 103 ? -16.356 -27.810 40.385 1.00 76.56 103 SER A CA 1
ATOM 753 C C . SER A 1 103 ? -17.467 -28.619 41.055 1.00 76.56 103 SER A C 1
ATOM 755 O O . SER A 1 103 ? -17.196 -29.288 42.048 1.00 76.56 103 SER A O 1
ATOM 757 N N . HIS A 1 104 ? -18.677 -28.614 40.493 1.00 73.38 104 HIS A N 1
ATOM 758 C CA . HIS A 1 104 ? -19.809 -29.348 41.041 1.00 73.38 104 HIS A CA 1
ATOM 759 C C . HIS A 1 104 ? -19.691 -30.864 40.859 1.00 73.38 104 HIS A C 1
ATOM 761 O O . HIS A 1 104 ? -20.089 -31.623 41.735 1.00 73.38 104 HIS A O 1
ATOM 767 N N . ALA A 1 105 ? -19.129 -31.319 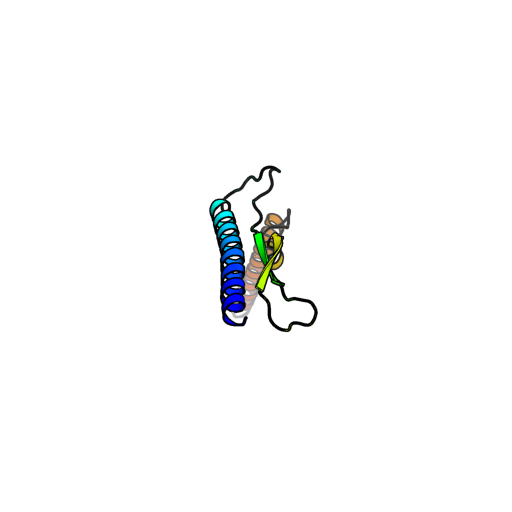39.737 1.00 72.00 105 ALA A N 1
ATOM 768 C CA . ALA A 1 105 ? -18.860 -32.735 39.505 1.00 72.00 105 ALA A CA 1
ATOM 769 C C . ALA A 1 105 ? -17.751 -33.261 40.430 1.00 72.00 105 ALA A C 1
ATOM 771 O O . ALA A 1 105 ? -17.844 -34.380 40.928 1.00 72.00 105 ALA A O 1
ATOM 772 N N . TYR A 1 106 ? -16.723 -32.448 40.697 1.00 66.25 106 TYR A N 1
ATOM 773 C CA . TYR A 1 106 ? -15.678 -32.795 41.660 1.00 66.25 106 TYR A CA 1
ATOM 774 C C . TYR A 1 106 ? -16.199 -32.802 43.099 1.00 66.25 106 TYR A C 1
ATOM 776 O O . TYR A 1 106 ? -15.852 -33.718 43.839 1.00 66.25 106 TYR A O 1
ATOM 784 N N . SER A 1 107 ? -17.051 -31.848 43.496 1.00 67.62 107 SER A N 1
ATOM 785 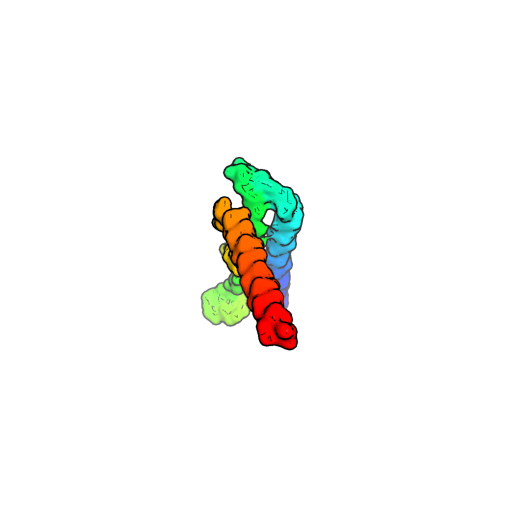C CA . SER A 1 107 ? -17.660 -31.881 44.832 1.00 67.62 107 SER A CA 1
ATOM 786 C C . SER A 1 107 ? -18.608 -33.069 45.000 1.00 67.62 107 SER A C 1
ATOM 788 O O . SER A 1 107 ? -18.475 -33.806 45.969 1.00 67.62 107 SER A O 1
ATOM 790 N N . ALA A 1 108 ? -19.464 -33.343 44.012 1.00 63.66 108 ALA A N 1
ATOM 791 C CA . ALA A 1 108 ? -20.376 -34.486 44.052 1.00 63.66 108 ALA A CA 1
ATOM 792 C C . ALA A 1 108 ? -19.647 -35.842 44.085 1.00 63.66 108 ALA A C 1
ATOM 794 O O . ALA A 1 108 ? -20.108 -36.765 44.749 1.00 63.66 108 ALA A O 1
ATOM 795 N N . SER A 1 109 ? -18.506 -35.980 43.397 1.00 56.47 109 SER A N 1
ATOM 796 C CA . SER A 1 109 ? -17.672 -37.187 43.501 1.00 56.47 109 SER A CA 1
ATOM 797 C C . SER A 1 109 ? -17.002 -37.330 44.867 1.00 56.47 109 SER A C 1
ATOM 799 O O . SER A 1 109 ? -16.836 -38.453 45.326 1.00 56.47 109 SER A O 1
ATOM 801 N N . LEU A 1 110 ? -16.613 -36.231 45.522 1.00 58.03 110 LEU A N 1
ATOM 802 C CA . LEU A 1 110 ? -16.007 -36.280 46.857 1.00 58.03 110 LEU A CA 1
ATOM 803 C C . LEU A 1 110 ? -17.031 -36.624 47.948 1.00 58.03 110 LEU A C 1
ATOM 805 O O . LEU A 1 110 ? -16.697 -37.388 48.847 1.00 58.03 110 LEU A O 1
ATOM 809 N N . ASP A 1 111 ? -18.269 -36.140 47.829 1.00 63.84 111 ASP A N 1
ATOM 810 C CA . ASP A 1 111 ? -19.364 -36.488 48.748 1.00 63.84 111 ASP A CA 1
ATOM 811 C C . ASP A 1 111 ? -19.790 -37.963 48.634 1.00 63.84 111 ASP A C 1
ATOM 813 O O . ASP A 1 111 ? -20.332 -38.519 49.579 1.00 63.84 111 ASP A O 1
ATOM 817 N N . ASN A 1 112 ? -19.539 -38.609 47.490 1.00 59.09 112 ASN A N 1
ATOM 818 C CA . ASN A 1 112 ? -19.872 -40.018 47.241 1.00 59.09 112 ASN A CA 1
ATOM 819 C C . ASN A 1 112 ? -18.720 -40.987 47.593 1.00 59.09 112 ASN A C 1
ATOM 821 O O . ASN A 1 112 ? -18.826 -42.190 47.345 1.00 59.09 112 ASN A O 1
ATOM 825 N N . LEU A 1 113 ? -17.594 -40.458 48.087 1.00 52.72 113 LEU A N 1
ATOM 826 C CA . LEU A 1 113 ? -16.395 -41.211 48.479 1.00 52.72 113 LEU A CA 1
ATOM 827 C C . LEU A 1 113 ? -16.246 -41.370 50.005 1.00 52.72 113 LEU A C 1
ATOM 829 O O . LEU A 1 113 ? -15.299 -42.025 50.447 1.00 52.72 113 LEU A O 1
ATOM 833 N N . PHE A 1 114 ? -17.175 -40.809 50.783 1.00 52.56 114 PHE A N 1
ATOM 834 C CA . PHE A 1 114 ? -17.315 -40.963 52.234 1.00 52.56 114 PHE A CA 1
ATOM 835 C C . PHE A 1 114 ? -18.758 -41.339 52.587 1.00 52.56 114 PHE A C 1
ATOM 837 O O . PHE A 1 114 ? -18.946 -41.911 53.684 1.00 52.56 114 PHE A O 1
#

InterPro domains:
  IPR001444 Flagellar basal body rod protein, N-terminal [PF00460] (8-37)
  IPR019776 Flagellar basal body rod protein, conserved site [PS00588] (13-33)

Organism: Citrobacter rodentium (NCBI:txid67825)

Foldseek 3Di:
DVVVQVVQQVVLVVVLVVVQVVLVVVCVVQVVPCQDPVGHRDFRKDWDKDFPDDVPDPHHHIHTPDIGGDCVCVVVVNPPDPCNVVVVVVVVVVVVVVVVVVVVVVVVVVVVVD

Secondary structure (DSSP, 8-state):
-HHHHHHHHHHHHHHHHHHHHHHHHHHHHTTT-S--TTSSPPPPEEEEEEEEPPTT-S--EEEEEEEEE-THHHHTTSSS-TTHHHHHHHHHHHHHHHHHHHHHHHHHHHHT--

pLDDT: mean 76.37, std 14.26, range [42.84, 96.19]